Protein AF-A0A520CU83-F1 (afdb_monomer_lite)

pLDDT: mean 89.81, std 7.14, range [64.12, 97.25]

Structure (mmCIF, N/CA/C/O backbone):
data_AF-A0A520CU83-F1
#
_entry.id   AF-A0A520CU83-F1
#
loop_
_atom_site.group_PDB
_atom_site.id
_atom_site.type_symbol
_atom_site.label_atom_id
_atom_site.label_alt_id
_atom_site.label_comp_id
_atom_site.label_asym_id
_atom_site.label_entity_id
_atom_site.label_seq_id
_atom_site.pdbx_PDB_ins_code
_atom_site.Cartn_x
_atom_site.Cartn_y
_atom_site.Cartn_z
_atom_site.occupancy
_atom_site.B_iso_or_equiv
_atom_site.auth_seq_id
_atom_site.auth_comp_id
_atom_site.auth_asym_id
_atom_site.auth_atom_id
_atom_site.pdbx_PDB_model_num
ATOM 1 N N . GLN A 1 1 ? 7.563 -0.912 5.095 1.00 71.00 1 GLN A N 1
ATOM 2 C CA . GLN A 1 1 ? 8.158 -0.231 3.934 1.00 71.00 1 GLN A CA 1
ATOM 3 C C . GLN A 1 1 ? 9.164 -1.139 3.238 1.00 71.00 1 GLN A C 1
ATOM 5 O O . GLN A 1 1 ? 8.729 -1.828 2.336 1.00 71.00 1 GLN A O 1
ATOM 10 N N . LYS A 1 2 ? 10.384 -1.342 3.766 1.00 81.69 2 LYS A N 1
ATOM 11 C CA . LYS A 1 2 ? 11.470 -2.123 3.122 1.00 81.69 2 LYS A CA 1
ATOM 12 C C . LYS A 1 2 ? 11.084 -3.436 2.408 1.00 81.69 2 LYS A C 1
ATOM 14 O O . LYS A 1 2 ? 11.617 -3.730 1.350 1.00 81.69 2 LYS A O 1
ATOM 19 N N . GLN A 1 3 ? 10.186 -4.245 2.978 1.00 87.62 3 GLN A N 1
ATOM 20 C CA . GLN A 1 3 ? 9.732 -5.495 2.340 1.00 87.62 3 GLN A CA 1
ATOM 21 C C . GLN A 1 3 ? 8.797 -5.262 1.142 1.00 87.62 3 GLN A C 1
ATOM 23 O O . GLN A 1 3 ? 8.866 -5.994 0.162 1.00 87.62 3 GLN A O 1
ATOM 28 N N . MET A 1 4 ? 7.939 -4.241 1.214 1.00 85.69 4 MET A N 1
ATOM 29 C CA . MET A 1 4 ? 7.077 -3.841 0.099 1.00 85.69 4 MET A CA 1
ATOM 30 C C . MET A 1 4 ? 7.910 -3.251 -1.037 1.00 85.69 4 MET A C 1
ATOM 32 O O . MET A 1 4 ? 7.659 -3.587 -2.186 1.00 85.69 4 MET A O 1
ATOM 36 N N . ASP A 1 5 ? 8.930 -2.453 -0.711 1.00 85.44 5 ASP A N 1
ATOM 37 C CA . ASP A 1 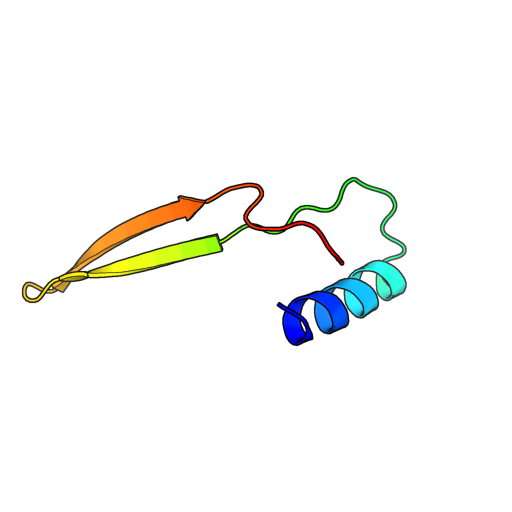5 ? 9.823 -1.856 -1.711 1.00 85.44 5 ASP A CA 1
ATOM 38 C C . ASP A 1 5 ? 10.590 -2.938 -2.484 1.00 85.44 5 ASP A C 1
ATOM 40 O O . ASP A 1 5 ? 10.632 -2.909 -3.712 1.00 85.44 5 ASP A O 1
ATOM 44 N N . LEU A 1 6 ? 11.129 -3.941 -1.775 1.00 88.94 6 LEU A N 1
ATOM 45 C CA . LEU A 1 6 ? 11.804 -5.091 -2.388 1.00 88.94 6 LEU A CA 1
ATOM 46 C C . LEU A 1 6 ? 10.860 -5.878 -3.304 1.00 88.94 6 LEU A C 1
ATOM 48 O O . LEU A 1 6 ? 11.179 -6.105 -4.465 1.00 88.94 6 LEU A O 1
ATOM 52 N N . ALA A 1 7 ? 9.682 -6.259 -2.805 1.00 89.38 7 ALA A N 1
ATOM 53 C CA . ALA A 1 7 ? 8.726 -7.040 -3.588 1.00 89.38 7 ALA A CA 1
ATOM 54 C C . ALA A 1 7 ? 8.217 -6.277 -4.824 1.00 89.38 7 ALA A C 1
ATOM 56 O O . ALA A 1 7 ? 8.067 -6.862 -5.895 1.00 89.38 7 ALA A O 1
ATOM 57 N N . ALA A 1 8 ? 7.967 -4.974 -4.686 1.00 89.06 8 ALA A N 1
ATOM 58 C CA . ALA A 1 8 ? 7.549 -4.131 -5.797 1.00 89.06 8 ALA A CA 1
ATOM 59 C C . ALA A 1 8 ? 8.658 -3.971 -6.842 1.00 89.06 8 ALA A C 1
ATOM 61 O O . ALA A 1 8 ? 8.368 -4.066 -8.031 1.00 89.06 8 ALA A O 1
ATOM 62 N N . SER A 1 9 ? 9.912 -3.787 -6.414 1.00 87.81 9 SER A N 1
ATOM 63 C CA . SER A 1 9 ? 11.061 -3.650 -7.321 1.00 87.81 9 SER A CA 1
ATOM 64 C C . SER A 1 9 ? 11.228 -4.885 -8.208 1.00 87.81 9 SER A C 1
ATOM 66 O O . SER A 1 9 ? 11.302 -4.752 -9.426 1.00 87.81 9 SER A O 1
ATOM 68 N N . GLU A 1 10 ? 11.175 -6.081 -7.616 1.00 92.00 10 GLU A N 1
ATOM 69 C CA . GLU A 1 10 ? 11.244 -7.348 -8.359 1.00 92.00 10 GLU A CA 1
ATOM 70 C C . GLU A 1 10 ? 10.098 -7.474 -9.374 1.00 92.00 10 GLU A C 1
ATOM 72 O O . GLU A 1 10 ? 10.300 -7.858 -10.524 1.00 92.00 10 GLU A O 1
ATOM 77 N N . TYR A 1 11 ? 8.876 -7.110 -8.978 1.00 90.25 11 TYR A N 1
ATOM 78 C CA . TYR A 1 11 ? 7.727 -7.147 -9.881 1.00 90.25 11 TYR A CA 1
ATOM 79 C C . TYR A 1 11 ? 7.871 -6.162 -11.052 1.00 90.25 11 TYR A C 1
ATOM 81 O O . TYR A 1 11 ? 7.585 -6.513 -12.195 1.00 90.25 11 TYR A O 1
ATOM 89 N N . ILE A 1 12 ? 8.322 -4.935 -10.784 1.00 90.25 12 ILE A N 1
ATOM 90 C CA . ILE A 1 12 ? 8.550 -3.900 -11.802 1.00 90.25 12 ILE A CA 1
ATOM 91 C C . ILE A 1 12 ? 9.593 -4.365 -12.822 1.00 90.25 12 ILE A C 1
ATOM 93 O O . ILE A 1 12 ? 9.372 -4.208 -14.026 1.00 90.25 12 ILE A O 1
ATOM 97 N N . GLU A 1 13 ? 10.688 -4.967 -12.349 1.00 90.56 13 GLU A N 1
ATOM 98 C CA . GLU A 1 13 ? 11.757 -5.501 -13.195 1.00 90.56 13 GLU A CA 1
ATOM 99 C C . GLU A 1 13 ? 11.252 -6.646 -14.080 1.00 90.56 13 GLU A C 1
ATOM 101 O O . GLU A 1 13 ? 11.399 -6.591 -15.303 1.00 90.56 13 GLU A O 1
ATOM 106 N N . LEU A 1 14 ? 10.569 -7.637 -13.493 1.00 93.44 14 LEU A N 1
ATOM 107 C CA . LEU A 1 14 ? 9.993 -8.773 -14.225 1.00 93.44 14 LEU A CA 1
ATOM 108 C C .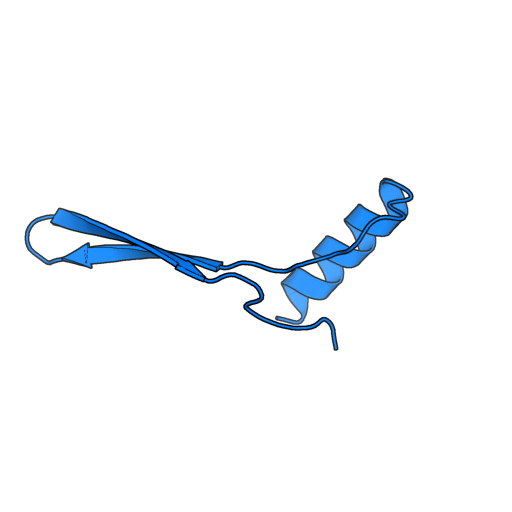 LEU A 1 14 ? 9.005 -8.338 -15.312 1.00 93.44 14 LEU A C 1
ATOM 110 O O . LEU A 1 14 ? 8.923 -8.960 -16.372 1.00 93.44 14 LEU A O 1
ATOM 114 N N . MET A 1 15 ? 8.250 -7.273 -15.051 1.00 92.06 15 MET A N 1
ATOM 115 C CA . MET A 1 15 ? 7.242 -6.756 -15.973 1.00 92.06 15 MET A CA 1
ATOM 116 C C . MET A 1 15 ? 7.801 -5.726 -16.962 1.00 92.06 15 MET A C 1
ATOM 118 O O . MET A 1 15 ? 7.050 -5.257 -17.819 1.00 92.06 15 MET A O 1
ATOM 122 N N . ASN A 1 16 ? 9.089 -5.365 -16.854 1.00 90.00 16 ASN A N 1
ATOM 123 C CA . ASN A 1 16 ? 9.719 -4.261 -17.581 1.00 90.00 16 ASN A CA 1
ATOM 124 C C . ASN A 1 16 ? 8.831 -3.002 -17.586 1.00 90.00 16 ASN A C 1
ATOM 126 O O . ASN A 1 16 ? 8.570 -2.392 -18.627 1.00 90.00 16 ASN A O 1
ATOM 130 N N . HIS A 1 17 ? 8.278 -2.664 -16.421 1.00 87.75 17 HIS A N 1
ATOM 131 C CA . HIS A 1 17 ? 7.314 -1.581 -16.311 1.00 87.75 17 HIS A CA 1
ATOM 132 C C . HIS A 1 17 ? 8.014 -0.220 -16.451 1.00 87.75 17 HIS A C 1
ATOM 134 O O . HIS A 1 17 ? 8.979 0.060 -15.751 1.00 87.75 17 HIS A O 1
AT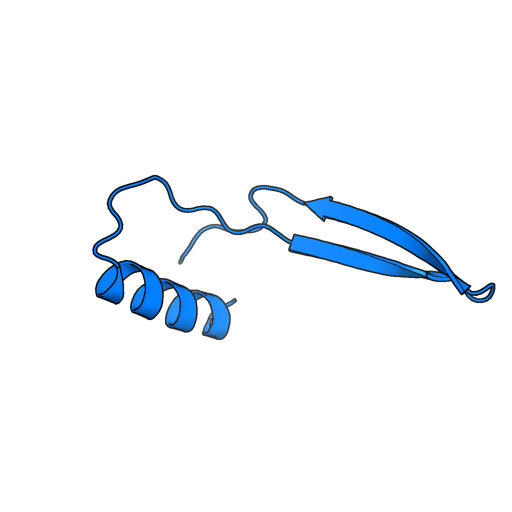OM 140 N N . GLN A 1 18 ? 7.514 0.628 -17.355 1.00 88.69 18 GLN A N 1
ATOM 141 C CA . GLN A 1 18 ? 8.096 1.942 -17.689 1.00 88.69 18 GLN A CA 1
ATOM 142 C C . GLN A 1 18 ? 7.189 3.121 -17.283 1.00 88.69 18 GLN A C 1
ATOM 144 O O . GLN A 1 18 ? 7.469 4.268 -17.626 1.00 88.69 18 GLN A O 1
ATOM 149 N N . GLY A 1 19 ? 6.057 2.838 -16.633 1.00 87.19 19 GLY A N 1
ATOM 150 C CA . GLY A 1 19 ? 5.104 3.845 -16.176 1.00 87.19 19 GLY A CA 1
ATOM 151 C C . GLY A 1 19 ? 5.459 4.420 -14.807 1.00 87.19 19 GLY A C 1
ATOM 152 O O . GLY A 1 19 ? 6.408 3.995 -14.149 1.00 87.19 19 GLY A O 1
ATOM 153 N N . GLU A 1 20 ? 4.668 5.401 -14.381 1.00 86.62 20 GLU A N 1
ATOM 154 C CA . GLU A 1 20 ? 4.766 5.970 -13.041 1.00 86.62 20 GLU A CA 1
ATOM 155 C C . GLU A 1 20 ? 4.350 4.942 -11.981 1.00 86.62 20 GLU A C 1
ATOM 157 O O . GLU A 1 20 ? 3.367 4.215 -12.141 1.00 86.62 20 GLU A O 1
ATOM 162 N N . ILE A 1 21 ? 5.111 4.888 -10.890 1.00 86.88 21 ILE A N 1
ATOM 163 C CA . ILE A 1 21 ? 4.907 3.950 -9.787 1.00 86.88 21 ILE A CA 1
ATOM 164 C C . ILE A 1 21 ? 4.419 4.734 -8.573 1.00 86.88 21 ILE A C 1
ATOM 166 O O . ILE A 1 21 ? 5.056 5.706 -8.169 1.00 86.88 21 ILE A O 1
ATOM 170 N N . ARG A 1 22 ? 3.331 4.263 -7.955 1.00 90.75 22 ARG A N 1
ATOM 171 C CA . ARG A 1 22 ? 2.795 4.806 -6.702 1.00 90.75 22 ARG A CA 1
ATOM 172 C C . ARG A 1 22 ? 2.495 3.703 -5.698 1.00 90.75 22 ARG A C 1
ATOM 174 O O . ARG A 1 22 ? 2.150 2.583 -6.080 1.00 90.75 22 ARG A O 1
ATOM 181 N N . PHE A 1 23 ? 2.586 4.039 -4.417 1.00 90.38 23 PHE A N 1
ATOM 182 C CA . PHE A 1 23 ? 2.239 3.140 -3.324 1.00 90.38 23 PHE A CA 1
ATOM 183 C C . PHE A 1 23 ? 1.066 3.705 -2.539 1.00 90.38 23 PHE A C 1
ATOM 185 O O . PHE A 1 23 ? 1.198 4.716 -1.857 1.00 90.38 23 PHE A O 1
ATOM 192 N N . ASP A 1 24 ? -0.063 3.008 -2.585 1.00 92.38 24 ASP A N 1
ATOM 193 C CA . ASP A 1 24 ? -1.265 3.387 -1.850 1.00 92.38 24 ASP A CA 1
ATOM 194 C C . ASP A 1 24 ? -1.489 2.475 -0.644 1.00 92.38 24 ASP A C 1
ATOM 196 O O . ASP A 1 24 ? -1.066 1.316 -0.616 1.00 92.38 24 ASP A O 1
ATOM 200 N N . ILE A 1 25 ? -2.239 2.974 0.339 1.00 93.44 25 ILE A N 1
ATOM 201 C CA . ILE A 1 25 ? -2.738 2.177 1.461 1.00 93.44 25 ILE A CA 1
ATOM 202 C C . ILE A 1 25 ? -4.264 2.198 1.450 1.00 93.44 25 ILE A C 1
ATOM 204 O O . ILE A 1 25 ? -4.889 3.255 1.513 1.00 93.44 25 ILE A O 1
ATOM 208 N N . VAL A 1 26 ? -4.877 1.016 1.453 1.00 95.81 26 VAL A N 1
ATOM 209 C CA . VAL A 1 26 ? -6.303 0.856 1.753 1.00 95.81 26 VAL A CA 1
ATOM 210 C C . VAL A 1 26 ? -6.433 0.356 3.186 1.00 95.81 26 VAL A C 1
ATOM 212 O O . VAL A 1 26 ? -6.021 -0.755 3.513 1.00 95.81 26 VAL A O 1
ATOM 215 N N . SER A 1 27 ? -6.989 1.193 4.057 1.00 95.81 27 SER A N 1
ATOM 216 C CA . SER A 1 27 ? -7.269 0.853 5.447 1.00 95.81 27 SER A CA 1
ATOM 217 C C . SER A 1 27 ? -8.713 0.394 5.591 1.00 95.81 27 SER A C 1
ATOM 219 O O . SER A 1 27 ? -9.630 1.062 5.112 1.00 95.81 27 SER A O 1
ATOM 221 N N . VAL A 1 28 ? -8.908 -0.731 6.275 1.00 96.19 28 VAL A N 1
ATOM 222 C CA . VAL A 1 28 ? -10.225 -1.245 6.654 1.00 96.19 28 VAL A CA 1
ATOM 223 C C . VAL A 1 28 ? -10.265 -1.303 8.175 1.00 96.19 28 VAL A C 1
ATOM 225 O O . VAL A 1 28 ? -9.577 -2.121 8.785 1.00 96.19 28 VAL A O 1
ATOM 228 N N . LEU A 1 29 ? -11.033 -0.405 8.790 1.00 96.38 29 LEU A N 1
ATOM 229 C CA . LEU A 1 29 ? -11.211 -0.365 10.240 1.00 96.38 29 LEU A CA 1
ATOM 230 C C . LEU A 1 29 ? -12.582 -0.907 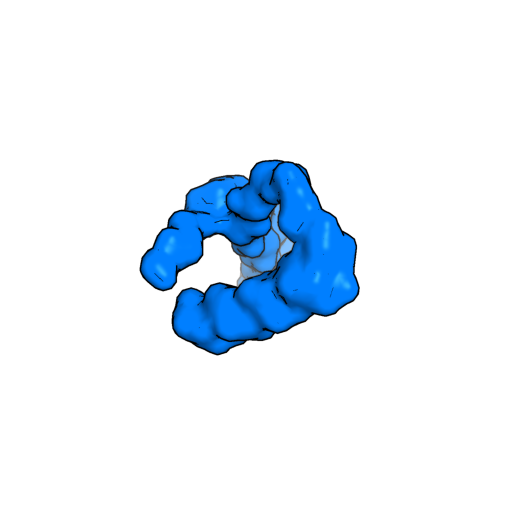10.608 1.00 96.38 29 LEU A C 1
ATOM 232 O O . LEU A 1 29 ? -13.576 -0.460 10.044 1.00 96.38 29 LEU A O 1
ATOM 236 N N . PHE A 1 30 ? -12.621 -1.810 11.583 1.00 97.25 30 PHE A N 1
ATOM 237 C CA . PHE A 1 30 ? -13.854 -2.339 12.156 1.00 97.25 30 PHE A CA 1
ATOM 238 C C . PHE A 1 30 ? -14.113 -1.698 13.517 1.00 97.25 30 PHE A C 1
ATOM 240 O O . PHE A 1 30 ? -13.195 -1.569 14.332 1.00 97.25 30 PHE A O 1
ATOM 247 N N . ASP A 1 31 ? -15.358 -1.310 13.774 1.00 94.81 31 ASP A N 1
ATOM 248 C CA . ASP A 1 31 ? -15.792 -0.911 15.108 1.00 94.81 31 ASP A CA 1
ATOM 249 C C . ASP A 1 31 ? -16.289 -2.117 15.928 1.00 94.81 31 ASP A C 1
ATOM 251 O O . ASP A 1 31 ? -16.340 -3.259 15.465 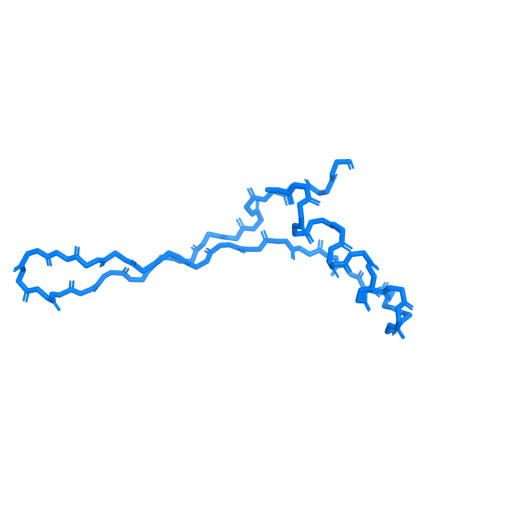1.00 94.81 31 ASP A O 1
ATOM 255 N N . LYS A 1 32 ? -16.667 -1.870 17.186 1.00 95.50 32 LYS A N 1
ATOM 256 C CA . LYS A 1 32 ? -17.172 -2.919 18.090 1.00 95.50 32 LYS A CA 1
ATOM 257 C C . LYS A 1 32 ? -18.552 -3.454 17.691 1.00 95.50 32 LYS A C 1
ATOM 259 O O . LYS A 1 32 ? -18.976 -4.472 18.229 1.00 95.50 32 LYS A O 1
ATOM 264 N N . GLN A 1 33 ? -19.261 -2.761 16.804 1.00 96.38 33 GLN A N 1
ATOM 265 C CA . GLN A 1 33 ? -20.568 -3.139 16.271 1.00 96.38 33 GLN A CA 1
ATOM 266 C C . GLN A 1 33 ? -20.442 -3.848 14.914 1.00 96.38 33 GLN A C 1
ATOM 268 O O . GLN A 1 33 ? -21.458 -4.147 14.290 1.00 96.38 33 GLN A O 1
ATOM 273 N N . ASN A 1 34 ? -19.212 -4.164 14.489 1.00 92.12 34 ASN A N 1
ATOM 274 C CA . ASN A 1 34 ? -18.902 -4.807 13.219 1.00 92.12 34 ASN A CA 1
ATOM 275 C C . ASN A 1 34 ? -19.255 -3.951 11.987 1.00 92.12 34 ASN A C 1
ATOM 277 O O . ASN A 1 34 ? -19.352 -4.478 10.878 1.00 92.12 34 ASN A O 1
ATOM 281 N N . ASN A 1 35 ? -19.417 -2.634 12.154 1.00 96.25 35 ASN A N 1
ATOM 282 C CA . ASN A 1 35 ? -19.395 -1.723 11.017 1.00 96.25 35 ASN A CA 1
ATOM 283 C C . ASN A 1 35 ? -17.948 -1.541 10.568 1.00 96.25 35 ASN A C 1
ATOM 285 O O . ASN A 1 35 ? -17.020 -1.620 11.379 1.00 96.25 35 ASN A O 1
ATOM 289 N N . TYR A 1 36 ? -17.755 -1.259 9.282 1.00 95.50 36 TYR A N 1
ATOM 290 C CA . TYR A 1 36 ? -16.431 -1.020 8.734 1.00 95.50 36 TYR A CA 1
ATOM 291 C C . TYR A 1 36 ? -16.337 0.335 8.041 1.00 95.50 36 TYR A C 1
ATOM 293 O O . TYR A 1 36 ? -17.286 0.820 7.428 1.00 95.50 36 TYR A O 1
ATOM 301 N N . THR A 1 37 ? -15.157 0.941 8.125 1.00 96.50 37 THR A N 1
ATOM 302 C CA . THR A 1 37 ? -14.790 2.129 7.356 1.00 96.50 37 THR A CA 1
ATOM 303 C C . THR A 1 37 ? -13.625 1.778 6.453 1.00 96.50 37 THR A C 1
ATOM 305 O O . THR A 1 37 ? -12.589 1.307 6.926 1.00 96.50 37 THR A O 1
ATOM 308 N N . ILE A 1 38 ? -13.803 2.021 5.156 1.00 97.25 38 ILE A N 1
ATOM 309 C CA . ILE A 1 38 ? -12.733 1.911 4.169 1.00 97.25 38 ILE A CA 1
ATOM 310 C C . ILE A 1 38 ? -12.179 3.307 3.931 1.00 97.25 38 ILE A C 1
ATOM 312 O O . ILE A 1 38 ? -12.931 4.233 3.626 1.00 97.25 38 ILE A O 1
ATOM 316 N N . LYS A 1 39 ? -10.862 3.451 4.050 1.00 96.75 39 LYS A N 1
ATOM 317 C CA . LYS A 1 39 ? -10.150 4.665 3.663 1.00 96.75 39 LYS A CA 1
ATOM 318 C C . LYS A 1 39 ? -9.046 4.311 2.683 1.00 96.75 39 LYS A C 1
ATOM 320 O O . LYS A 1 39 ? -8.181 3.500 2.997 1.00 96.75 39 LYS A O 1
ATOM 325 N N . HIS A 1 40 ? -9.064 4.952 1.525 1.00 96.69 40 HIS A N 1
ATOM 326 C CA . HIS A 1 40 ? -7.968 4.913 0.566 1.00 96.69 40 HIS A CA 1
ATOM 327 C C . HIS A 1 40 ? -7.067 6.123 0.810 1.00 96.69 40 HIS A C 1
ATOM 329 O O . HIS A 1 40 ? -7.541 7.253 0.918 1.00 96.69 40 HIS A O 1
ATOM 335 N N . ILE A 1 41 ? -5.783 5.854 1.003 1.00 94.25 41 ILE A N 1
ATOM 336 C CA . ILE A 1 41 ? -4.726 6.841 1.175 1.00 94.25 41 ILE A CA 1
ATOM 337 C C . ILE A 1 41 ? -3.830 6.691 -0.047 1.00 94.25 41 ILE A C 1
ATOM 339 O O . ILE A 1 41 ? -3.115 5.695 -0.170 1.00 94.25 41 ILE A O 1
ATOM 343 N N . GLU A 1 42 ? -3.933 7.652 -0.954 1.00 93.88 42 GLU A N 1
ATOM 344 C CA . GLU A 1 42 ? -3.087 7.738 -2.142 1.00 93.88 42 GLU A CA 1
ATOM 345 C C . GLU A 1 42 ? -1.700 8.268 -1.772 1.00 93.88 42 GLU A C 1
ATOM 347 O O . GLU A 1 42 ? -1.563 8.991 -0.779 1.00 93.88 42 GLU A O 1
ATOM 352 N N . ASP A 1 43 ? -0.687 7.885 -2.552 1.00 90.19 43 ASP A N 1
ATOM 353 C CA . ASP A 1 43 ? 0.697 8.367 -2.418 1.00 90.19 43 ASP A CA 1
ATOM 354 C C . ASP A 1 43 ? 1.246 8.211 -0.989 1.00 90.19 43 ASP A C 1
ATOM 356 O O . ASP A 1 43 ? 1.886 9.095 -0.414 1.00 90.19 43 ASP A O 1
ATOM 360 N N . ALA A 1 44 ? 0.960 7.059 -0.382 1.00 87.88 44 ALA A N 1
ATOM 361 C CA . ALA A 1 44 ? 1.214 6.793 1.024 1.00 87.88 44 ALA A CA 1
ATOM 362 C C . ALA A 1 44 ? 2.705 6.843 1.387 1.00 87.88 44 ALA A C 1
ATOM 364 O O . ALA A 1 44 ? 3.040 7.136 2.538 1.00 87.88 44 ALA A O 1
ATOM 365 N N . PHE A 1 45 ? 3.596 6.539 0.436 1.00 86.44 45 PHE A N 1
ATOM 366 C CA . PHE A 1 45 ? 5.036 6.726 0.584 1.00 86.44 45 PHE A CA 1
ATOM 367 C C . PHE A 1 45 ? 5.782 6.744 -0.756 1.00 86.44 45 PHE A C 1
ATOM 369 O 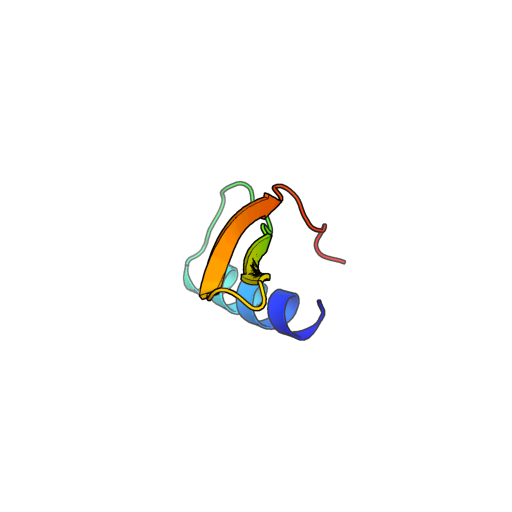O . PHE A 1 45 ? 5.334 6.175 -1.749 1.00 86.44 45 PHE A O 1
ATOM 376 N N . TRP A 1 46 ? 6.975 7.343 -0.731 1.00 76.88 46 TRP A N 1
ATOM 377 C CA . TRP A 1 46 ? 7.956 7.275 -1.811 1.00 76.88 46 TRP A CA 1
ATOM 378 C C . TRP A 1 46 ? 8.909 6.089 -1.603 1.00 76.88 46 TRP A C 1
ATOM 380 O O . TRP A 1 46 ? 9.254 5.799 -0.449 1.00 76.88 46 TRP A O 1
ATOM 390 N N . PRO A 1 47 ? 9.351 5.417 -2.679 1.00 68.88 47 PRO A N 1
ATOM 391 C CA . PRO A 1 47 ? 10.451 4.465 -2.594 1.00 68.88 47 PRO A CA 1
ATOM 392 C C . PRO A 1 47 ? 11.729 5.198 -2.155 1.00 68.88 47 PRO A C 1
ATOM 394 O O . PRO A 1 47 ? 12.024 6.291 -2.642 1.00 68.88 47 PRO A O 1
ATOM 397 N N . SER A 1 48 ? 12.440 4.619 -1.187 1.00 64.12 48 SER A N 1
ATOM 398 C CA . SER A 1 48 ? 13.674 5.157 -0.588 1.00 64.12 48 SER A CA 1
ATOM 399 C C . SER A 1 48 ? 14.936 4.622 -1.244 1.00 64.12 48 SER A C 1
ATOM 401 O O . SER A 1 48 ? 14.958 3.392 -1.475 1.00 64.12 48 SER A O 1
#

Sequence (48 aa):
QKQMDLAASEYIELMNHQGEIRFDIVSVLFDKQNNYTIKHIEDAFWPS

Secondary structure (DSSP, 8-state):
-HHHHHHHHHHHHHTT--S---EEEEEEEE-TTS-EEEEEEEEEE---

Radius of gyration: 14.65 Å; chains: 1; bounding box: 34×17×36 Å

Foldseek 3Di:
DVVVLVVVVVVCVVVVPPDDDADKDWDWDADPVRDIDTDIGTRPDDRD